Protein AF-A0A0Q8IJE2-F1 (afdb_monomer_lite)

Secondary structure (DSSP, 8-state):
--THHHHHHHHHHHHHHHHHHHHHHHHSPPPP--S-----SPPHHHHHHHHHHHHHHHHTT---PPP-

pLDDT: mean 79.56, std 11.23, range [41.97, 91.44]

Structure (mmCIF, N/CA/C/O backbone):
data_AF-A0A0Q8IJE2-F1
#
_entry.id   AF-A0A0Q8IJE2-F1
#
loop_
_atom_site.group_PDB
_atom_site.id
_atom_site.type_symbol
_atom_site.label_atom_id
_atom_site.label_alt_id
_atom_site.label_comp_id
_atom_site.label_asym_id
_atom_site.label_entity_id
_atom_site.label_seq_id
_atom_site.pdbx_PDB_ins_code
_atom_site.Cartn_x
_atom_site.Cartn_y
_atom_site.Cartn_z
_atom_site.occupancy
_atom_site.B_iso_or_equiv
_atom_site.auth_seq_id
_atom_site.auth_comp_id
_atom_site.auth_asym_id
_atom_site.auth_atom_id
_atom_site.pdbx_PDB_model_num
ATOM 1 N N . MET A 1 1 ? 35.497 16.898 -17.431 1.00 41.97 1 MET A N 1
ATOM 2 C CA . MET A 1 1 ? 34.077 17.046 -17.818 1.00 41.97 1 MET A CA 1
ATOM 3 C C . MET A 1 1 ? 33.214 16.311 -16.810 1.00 41.97 1 MET A C 1
ATOM 5 O O . MET A 1 1 ? 33.587 15.212 -16.429 1.00 41.97 1 MET A O 1
ATOM 9 N N . SER A 1 2 ? 32.114 16.904 -16.347 1.00 57.91 2 SER A N 1
ATOM 10 C CA . SER A 1 2 ? 31.138 16.218 -15.494 1.00 57.91 2 SER A CA 1
ATOM 11 C C . SER A 1 2 ? 30.127 15.442 -16.354 1.00 57.91 2 SER A C 1
ATOM 13 O O . SER A 1 2 ? 29.638 15.957 -17.357 1.00 57.91 2 SER A O 1
ATOM 15 N N . ASN A 1 3 ? 29.788 14.211 -15.955 1.00 59.00 3 ASN A N 1
ATOM 16 C CA . ASN A 1 3 ? 28.906 13.277 -16.689 1.00 59.00 3 ASN A CA 1
ATOM 17 C C . ASN A 1 3 ? 27.408 13.665 -16.673 1.00 59.00 3 ASN A C 1
ATOM 19 O O . ASN A 1 3 ? 26.530 12.803 -16.679 1.00 59.00 3 ASN A O 1
ATOM 23 N N . VAL A 1 4 ? 27.072 14.953 -16.592 1.00 60.78 4 VAL A N 1
ATOM 24 C CA . VAL A 1 4 ? 25.670 15.403 -16.503 1.00 60.78 4 VAL A CA 1
ATOM 25 C C . VAL A 1 4 ? 24.976 15.307 -17.869 1.00 60.78 4 VAL A C 1
ATOM 27 O O . VAL A 1 4 ? 23.806 14.934 -17.955 1.00 60.78 4 VAL A O 1
ATOM 30 N N . THR A 1 5 ? 25.712 15.548 -18.956 1.00 57.81 5 THR A N 1
ATOM 31 C CA . THR A 1 5 ? 25.176 15.555 -20.327 1.00 57.81 5 THR A CA 1
ATOM 32 C C . THR A 1 5 ? 24.747 14.163 -20.802 1.00 57.81 5 THR A C 1
ATOM 34 O O . THR A 1 5 ? 23.697 14.018 -21.425 1.00 57.81 5 THR A O 1
ATOM 37 N N . GLU A 1 6 ? 25.496 13.119 -20.439 1.00 59.25 6 GLU A N 1
ATOM 38 C CA . GLU A 1 6 ? 25.198 11.722 -20.802 1.00 59.25 6 GLU A CA 1
ATOM 39 C C . GLU A 1 6 ? 23.897 11.210 -20.162 1.00 59.25 6 GLU A C 1
ATOM 41 O O . GLU A 1 6 ? 23.221 10.353 -20.722 1.00 59.25 6 GLU A O 1
ATOM 46 N N . ARG A 1 7 ? 23.493 11.774 -19.015 1.00 60.62 7 ARG A N 1
ATOM 47 C CA . ARG A 1 7 ? 22.266 11.398 -18.290 1.00 60.62 7 ARG A CA 1
ATOM 48 C C . ARG A 1 7 ? 20.999 12.052 -18.843 1.00 60.62 7 ARG A C 1
ATOM 50 O O . ARG A 1 7 ? 19.899 11.584 -18.573 1.00 60.62 7 ARG A O 1
ATOM 57 N N . THR A 1 8 ? 21.132 13.134 -19.608 1.00 60.78 8 THR A N 1
ATOM 58 C CA . THR A 1 8 ? 19.965 13.842 -20.161 1.00 60.78 8 THR A CA 1
ATOM 59 C C . THR A 1 8 ? 19.418 13.100 -21.382 1.00 60.78 8 THR A C 1
ATOM 61 O O . THR A 1 8 ? 18.209 12.926 -21.522 1.00 60.78 8 THR A O 1
ATOM 64 N N . TRP A 1 9 ? 20.306 12.553 -22.217 1.00 66.44 9 TRP A N 1
ATOM 65 C CA . TRP A 1 9 ? 19.923 11.757 -23.386 1.00 66.44 9 TRP A CA 1
ATOM 66 C C . TRP A 1 9 ? 19.357 10.375 -23.032 1.00 66.44 9 TRP A C 1
ATOM 68 O O . TRP A 1 9 ? 18.610 9.809 -23.827 1.00 66.44 9 TRP A O 1
ATOM 78 N N . THR A 1 10 ? 19.627 9.847 -21.833 1.00 68.12 10 THR A N 1
ATOM 79 C CA . THR A 1 10 ? 19.020 8.592 -21.352 1.00 68.12 10 THR A CA 1
ATOM 80 C C . THR A 1 10 ? 17.596 8.773 -20.822 1.00 68.12 10 THR A C 1
ATOM 82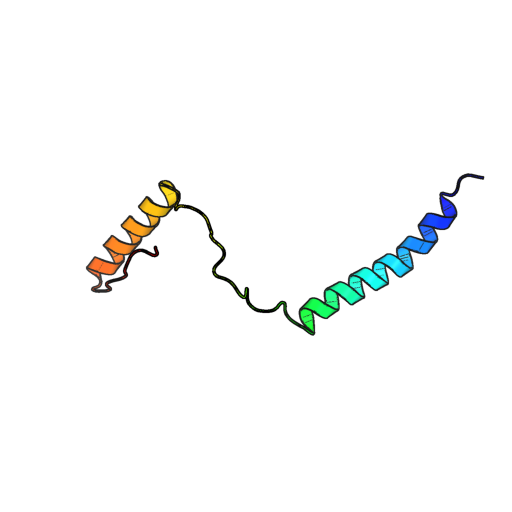 O O . THR A 1 10 ? 16.839 7.806 -20.774 1.00 68.12 10 THR A O 1
ATOM 85 N N . MET A 1 11 ? 17.167 9.994 -20.490 1.00 71.81 11 MET A N 1
ATOM 86 C CA . MET A 1 11 ? 15.817 10.248 -19.972 1.00 71.81 11 MET A CA 1
ATOM 87 C C . MET A 1 11 ? 14.716 9.996 -21.019 1.00 71.81 11 MET A C 1
ATOM 89 O O . MET A 1 11 ? 13.642 9.496 -20.682 1.00 71.81 11 MET A O 1
ATOM 93 N N . VAL A 1 12 ? 14.989 10.275 -22.297 1.00 73.31 12 VAL A N 1
ATOM 94 C CA . VAL A 1 12 ? 14.044 10.051 -23.407 1.00 73.31 12 VAL A CA 1
ATOM 95 C C . VAL A 1 12 ? 13.711 8.560 -23.605 1.00 73.31 12 VAL A C 1
ATOM 97 O O . VAL A 1 12 ? 12.525 8.216 -23.560 1.00 73.31 12 VAL A O 1
ATOM 100 N N . PRO A 1 13 ? 14.688 7.642 -23.761 1.00 79.62 13 PRO A N 1
ATOM 101 C CA . PRO A 1 13 ? 14.391 6.215 -23.875 1.00 79.62 13 PRO A CA 1
ATOM 102 C C . PRO A 1 13 ? 13.794 5.625 -22.587 1.00 79.62 13 PRO A C 1
ATOM 104 O O . PRO A 1 13 ? 12.948 4.734 -22.668 1.00 79.62 13 PRO A O 1
ATOM 107 N N . ILE A 1 14 ? 14.149 6.144 -21.404 1.00 84.12 14 ILE A N 1
ATOM 108 C CA . ILE A 1 14 ? 13.526 5.732 -20.133 1.00 84.12 14 ILE A CA 1
ATOM 109 C C . ILE A 1 14 ? 12.032 6.085 -20.118 1.00 84.12 14 ILE A C 1
ATOM 111 O O . ILE A 1 14 ? 11.208 5.239 -19.775 1.00 84.12 14 ILE A O 1
ATOM 115 N N . SER A 1 15 ? 11.660 7.296 -20.543 1.00 83.19 15 SER A N 1
ATOM 116 C CA . SER A 1 15 ? 10.253 7.711 -20.631 1.00 83.19 15 SER A CA 1
ATOM 117 C C . SER A 1 15 ? 9.450 6.820 -21.588 1.00 83.19 15 SER A C 1
ATOM 119 O O . SER A 1 15 ? 8.335 6.397 -21.274 1.00 83.19 15 SER A O 1
ATOM 121 N N . GLN A 1 16 ? 10.029 6.446 -22.732 1.00 87.19 16 GLN A N 1
ATOM 122 C CA . GLN A 1 16 ? 9.398 5.506 -23.664 1.00 87.19 16 GLN A CA 1
ATOM 123 C C . GLN A 1 16 ? 9.225 4.106 -23.054 1.00 87.19 16 GLN A C 1
ATOM 125 O O . GLN A 1 16 ? 8.173 3.488 -23.224 1.00 87.19 16 GLN A O 1
ATOM 130 N N . ALA A 1 17 ? 10.216 3.616 -22.305 1.00 87.62 17 ALA A N 1
ATOM 131 C CA . ALA A 1 17 ? 10.138 2.327 -21.620 1.00 87.62 17 ALA A CA 1
ATOM 132 C C . ALA A 1 17 ? 9.069 2.314 -20.513 1.00 87.62 17 ALA A C 1
ATOM 134 O O . ALA A 1 17 ? 8.307 1.351 -20.419 1.00 87.62 17 ALA A O 1
ATOM 135 N N . ILE A 1 18 ? 8.957 3.392 -19.727 1.00 88.75 18 ILE A N 1
ATOM 136 C CA . ILE A 1 18 ? 7.913 3.541 -18.702 1.00 88.75 18 ILE A CA 1
ATOM 137 C C . ILE A 1 18 ? 6.532 3.570 -19.354 1.00 88.75 18 ILE A C 1
ATOM 139 O O . ILE A 1 18 ? 5.643 2.841 -18.926 1.00 88.75 18 ILE A O 1
ATOM 143 N N . ASN A 1 19 ? 6.345 4.346 -20.423 1.00 89.31 19 ASN A N 1
ATOM 144 C CA . ASN A 1 19 ? 5.068 4.386 -21.138 1.00 89.31 19 ASN A CA 1
ATOM 145 C C . ASN A 1 19 ? 4.684 3.015 -21.709 1.00 89.31 19 ASN A C 1
ATOM 147 O O . ASN A 1 19 ? 3.534 2.593 -21.592 1.00 89.31 19 ASN A O 1
ATOM 151 N N . LYS A 1 20 ? 5.652 2.281 -22.268 1.00 90.94 20 LYS A N 1
ATOM 152 C CA . LYS A 1 20 ? 5.440 0.912 -22.751 1.00 90.94 20 LYS A CA 1
ATOM 153 C C . LYS A 1 20 ? 5.024 -0.033 -21.621 1.00 90.94 20 LYS A C 1
ATOM 155 O O . LYS A 1 20 ? 4.128 -0.845 -21.827 1.00 90.94 20 LYS A O 1
ATOM 160 N N . LEU A 1 21 ? 5.632 0.087 -20.440 1.00 89.44 21 LEU A N 1
ATOM 161 C CA . LEU A 1 21 ? 5.236 -0.664 -19.245 1.00 89.44 21 LEU A CA 1
ATOM 162 C C . LEU A 1 21 ? 3.829 -0.270 -18.775 1.00 89.44 21 LEU A C 1
ATOM 164 O O . LEU A 1 21 ? 3.014 -1.132 -18.483 1.00 89.44 21 LEU A O 1
ATOM 168 N N . MET A 1 22 ? 3.494 1.018 -18.756 1.00 89.88 22 MET A N 1
ATOM 169 C CA . MET A 1 22 ? 2.155 1.466 -18.365 1.00 89.88 22 MET A CA 1
ATOM 170 C C . MET A 1 22 ? 1.067 0.902 -19.290 1.00 89.88 22 MET A C 1
ATOM 172 O O . MET A 1 22 ? 0.006 0.485 -18.827 1.00 89.88 22 MET A O 1
ATOM 176 N N . GLN A 1 23 ? 1.350 0.801 -20.592 1.00 91.44 23 GLN A N 1
ATOM 177 C CA . GLN A 1 23 ? 0.445 0.177 -21.561 1.00 91.44 23 GLN A CA 1
ATOM 178 C C . GLN A 1 23 ? 0.257 -1.333 -21.339 1.00 91.44 23 GLN A C 1
ATOM 180 O O . GLN A 1 23 ? -0.804 -1.859 -21.688 1.00 91.44 23 GLN A O 1
ATOM 185 N N . THR A 1 24 ? 1.225 -2.052 -20.749 1.00 90.81 24 THR A N 1
ATOM 186 C CA . THR A 1 24 ? 1.036 -3.487 -20.470 1.00 90.81 24 THR A CA 1
ATOM 187 C C . THR A 1 24 ? -0.016 -3.727 -19.399 1.00 90.81 24 THR A C 1
ATOM 189 O O . THR A 1 24 ? -0.716 -4.724 -19.515 1.00 90.81 24 THR A O 1
ATOM 192 N N . TYR A 1 25 ? -0.210 -2.816 -18.439 1.00 84.81 25 TYR A N 1
ATOM 193 C CA . TYR A 1 25 ? -1.289 -2.931 -17.448 1.00 84.81 25 TYR A CA 1
ATOM 194 C C . TYR A 1 25 ? -2.687 -2.781 -18.059 1.00 84.81 25 TYR A C 1
ATOM 196 O O . TYR A 1 25 ? -3.645 -3.325 -17.521 1.00 84.81 25 TYR A O 1
ATOM 204 N N . ILE A 1 26 ? -2.815 -2.074 -19.186 1.00 86.62 26 ILE A N 1
ATOM 205 C CA . ILE A 1 26 ? -4.082 -1.965 -19.926 1.00 86.62 26 ILE A CA 1
ATOM 206 C C . ILE A 1 26 ? -4.291 -3.212 -20.788 1.00 86.62 26 ILE A C 1
ATOM 208 O O . ILE A 1 26 ? -5.368 -3.803 -20.786 1.00 86.62 26 ILE A O 1
ATOM 212 N N . LYS A 1 27 ? -3.252 -3.628 -21.526 1.00 89.81 27 LYS A N 1
ATOM 213 C CA . LYS A 1 27 ? -3.316 -4.790 -22.428 1.00 89.81 27 LYS A CA 1
ATOM 214 C C . LYS A 1 27 ? -3.464 -6.114 -21.671 1.00 89.81 27 LYS A C 1
ATOM 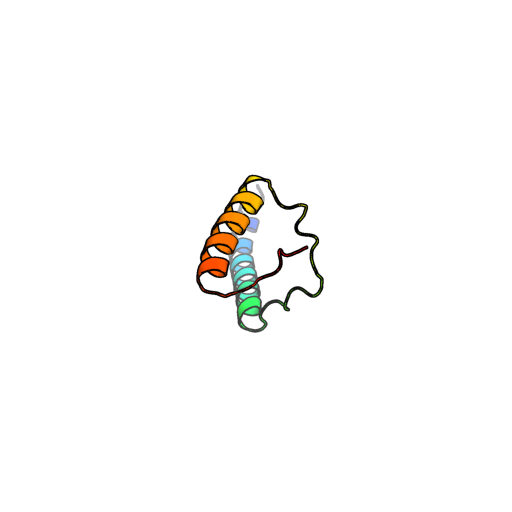216 O O . LYS A 1 27 ? -4.134 -7.025 -22.148 1.00 89.81 27 LYS A O 1
ATOM 221 N N . TYR A 1 28 ? -2.825 -6.215 -20.513 1.00 88.12 28 TYR A N 1
ATOM 222 C CA . TYR A 1 28 ? -2.845 -7.365 -19.621 1.00 88.12 28 TYR A CA 1
ATOM 223 C C . TYR A 1 28 ? -3.181 -6.859 -18.216 1.00 88.12 28 TYR A C 1
ATOM 225 O O . TYR A 1 28 ? -2.264 -6.554 -17.445 1.00 88.12 28 TYR A O 1
ATOM 233 N N . PRO A 1 29 ? -4.478 -6.726 -17.877 1.00 81.50 29 PRO A N 1
ATOM 234 C CA . PRO A 1 29 ? -4.869 -6.267 -16.554 1.00 81.50 29 PRO A CA 1
ATOM 235 C C . PRO A 1 29 ? -4.203 -7.138 -15.478 1.00 81.50 29 PRO A C 1
ATOM 237 O O . PRO A 1 29 ? -4.095 -8.358 -15.668 1.00 81.50 29 PRO A O 1
ATOM 240 N N . PRO A 1 30 ? -3.739 -6.542 -14.361 1.00 82.62 30 PRO A N 1
ATOM 241 C CA . PRO A 1 30 ? -3.186 -7.294 -13.245 1.00 82.62 30 PRO A CA 1
ATOM 242 C C . PRO A 1 30 ? -4.121 -8.440 -12.868 1.00 82.62 30 PRO A C 1
ATOM 244 O O . PRO A 1 30 ? -5.343 -8.272 -12.820 1.00 82.62 30 PRO A O 1
ATOM 247 N N . ARG A 1 31 ? -3.554 -9.627 -12.623 1.00 79.25 31 ARG A N 1
ATOM 248 C CA . ARG A 1 31 ? -4.361 -10.777 -12.207 1.00 79.25 31 ARG A CA 1
ATOM 249 C C . ARG A 1 31 ? -5.133 -10.398 -10.947 1.00 79.25 31 ARG A C 1
ATOM 251 O O . ARG A 1 31 ? -4.593 -9.716 -10.077 1.00 79.25 31 ARG A O 1
ATOM 258 N N . LYS A 1 32 ? -6.374 -10.881 -10.839 1.00 77.06 32 LYS A N 1
ATOM 259 C CA . LYS A 1 32 ? -7.134 -10.799 -9.585 1.00 77.06 32 LYS A CA 1
ATOM 260 C C . LYS A 1 32 ? -6.246 -11.305 -8.450 1.00 77.06 32 LYS A C 1
ATOM 262 O O . LYS A 1 32 ? -5.588 -12.329 -8.642 1.00 77.06 32 LYS A O 1
ATOM 267 N N . LEU A 1 33 ? -6.232 -10.598 -7.321 1.00 76.88 33 LEU A N 1
ATOM 268 C CA . LEU A 1 33 ? -5.476 -10.975 -6.126 1.00 76.88 33 LEU A CA 1
ATOM 269 C C . LEU A 1 33 ? -5.732 -12.468 -5.821 1.00 76.88 33 LEU A C 1
ATOM 271 O O . LEU A 1 33 ? -6.878 -12.861 -5.623 1.00 76.88 33 LEU A O 1
ATOM 275 N N . GLN A 1 34 ? -4.693 -13.310 -5.895 1.00 73.69 34 GLN A N 1
ATOM 276 C CA . GLN A 1 34 ? -4.810 -14.783 -5.832 1.00 73.69 34 GLN A CA 1
ATOM 277 C C . GLN A 1 34 ? -4.646 -15.357 -4.415 1.00 73.69 34 GLN A C 1
ATOM 279 O O . GLN A 1 34 ? -4.416 -16.549 -4.244 1.00 73.69 34 GLN A O 1
ATOM 284 N N . SER A 1 35 ? -4.779 -14.533 -3.383 1.00 70.88 35 SER A N 1
ATOM 285 C CA . SER A 1 35 ? -4.880 -15.001 -2.003 1.00 70.88 35 SER A CA 1
ATOM 286 C C . SER A 1 35 ? -5.772 -14.054 -1.216 1.00 70.88 35 SER A C 1
ATOM 288 O O . SER A 1 35 ? -5.722 -12.847 -1.453 1.00 70.88 35 SER A O 1
ATOM 290 N N . MET A 1 36 ? -6.540 -14.595 -0.267 1.00 64.06 36 MET A N 1
ATOM 291 C CA . MET A 1 36 ? -7.109 -13.827 0.843 1.00 64.06 36 MET A CA 1
ATOM 292 C C . MET A 1 36 ? -5.939 -13.154 1.563 1.00 64.06 36 MET A C 1
ATOM 294 O O . MET A 1 36 ? -5.230 -13.794 2.338 1.00 64.06 36 MET A O 1
ATOM 298 N N . GLY A 1 37 ? -5.654 -11.900 1.214 1.00 65.62 37 GLY A N 1
ATOM 299 C CA . GLY A 1 37 ? -4.747 -11.082 2.000 1.00 65.6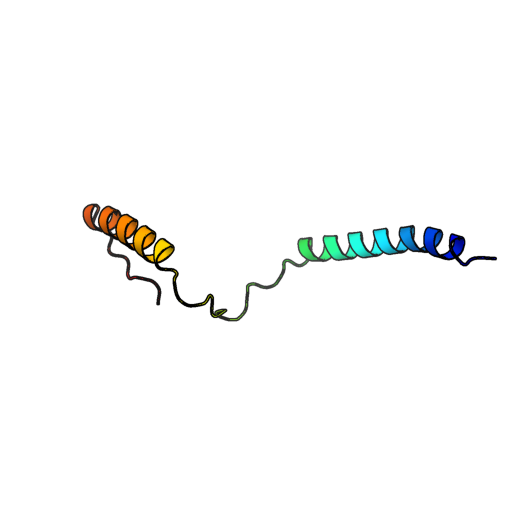2 37 GLY A CA 1
ATOM 300 C C . GLY A 1 37 ? -5.338 -10.973 3.398 1.00 65.62 37 GLY A C 1
ATOM 301 O O . GLY A 1 37 ? -6.538 -10.757 3.545 1.00 65.62 37 GLY A O 1
ATOM 302 N N . TYR A 1 38 ? -4.525 -11.190 4.427 1.00 70.69 38 TYR A N 1
ATOM 303 C CA . TYR A 1 38 ? -4.946 -10.861 5.779 1.00 70.69 38 TYR A CA 1
ATOM 304 C C . TYR A 1 38 ? -4.986 -9.335 5.885 1.00 70.69 38 TYR A C 1
ATOM 306 O O . TYR A 1 38 ? -3.944 -8.699 6.032 1.00 70.69 38 TYR A O 1
ATOM 314 N N . ASP A 1 39 ? -6.185 -8.760 5.785 1.00 70.62 39 ASP A N 1
ATOM 315 C CA . ASP A 1 39 ? -6.409 -7.308 5.854 1.00 70.62 39 ASP A CA 1
ATOM 316 C C . ASP A 1 39 ? -6.262 -6.740 7.282 1.00 70.62 39 ASP A C 1
ATOM 318 O O . ASP A 1 39 ? -6.399 -5.535 7.503 1.00 70.62 39 ASP A O 1
ATOM 322 N N . GLY A 1 40 ? -5.924 -7.594 8.253 1.00 75.81 40 GLY A N 1
ATOM 323 C CA . GLY A 1 40 ? -5.770 -7.231 9.657 1.00 75.81 40 GLY A CA 1
ATOM 324 C C . GLY A 1 40 ? -7.068 -7.348 10.461 1.00 75.81 40 GLY A C 1
ATOM 325 O O . GLY A 1 40 ? -8.138 -7.597 9.906 1.00 75.81 40 GLY A O 1
ATOM 326 N N . PRO A 1 41 ? -6.989 -7.177 11.792 1.00 80.25 41 PRO A N 1
ATOM 327 C CA . PRO A 1 41 ? -8.176 -7.119 12.631 1.00 80.25 41 PRO A CA 1
ATOM 328 C C . PRO A 1 41 ? -8.987 -5.858 12.313 1.00 80.25 41 PRO A C 1
ATOM 330 O O . PRO A 1 41 ? -8.432 -4.790 12.039 1.00 80.25 41 PRO A O 1
ATOM 333 N N . ILE A 1 42 ? -10.312 -5.965 12.388 1.00 81.31 42 ILE A N 1
ATOM 334 C CA . ILE A 1 42 ? -11.193 -4.820 12.171 1.00 81.31 42 ILE A CA 1
ATOM 335 C C . ILE A 1 42 ? -10.965 -3.741 13.239 1.00 81.31 42 ILE A C 1
ATOM 337 O O . ILE A 1 42 ? -10.963 -4.007 14.440 1.00 81.31 42 ILE A O 1
ATOM 341 N N . GLU A 1 43 ? -10.786 -2.493 12.806 1.00 87.69 43 GLU A N 1
ATOM 342 C CA . GLU A 1 43 ? -10.739 -1.354 13.727 1.00 87.69 43 GLU A CA 1
ATOM 343 C C . GLU A 1 43 ? -12.102 -1.158 14.411 1.00 87.69 43 GLU A C 1
ATOM 345 O O . GLU A 1 43 ? -13.151 -1.310 13.781 1.00 87.69 43 GLU A O 1
ATOM 350 N N . LEU A 1 44 ? -12.104 -0.717 15.675 1.00 84.94 44 LEU A N 1
ATOM 351 C CA . LEU A 1 44 ? -13.333 -0.441 16.438 1.00 84.94 44 LEU A CA 1
ATOM 352 C C . LEU A 1 44 ? -14.282 0.526 15.710 1.00 84.94 44 LEU A C 1
ATOM 354 O O . LEU A 1 44 ? -15.497 0.333 15.707 1.00 84.94 44 LEU A O 1
ATOM 358 N N . SER A 1 45 ? -13.725 1.541 15.047 1.00 86.25 45 SER A N 1
ATOM 359 C CA . SER A 1 45 ? -14.483 2.526 14.268 1.00 86.25 45 SER A CA 1
ATOM 360 C C . SER A 1 45 ? -15.202 1.893 13.069 1.00 86.25 45 SER A C 1
ATOM 362 O O . SER A 1 45 ? -16.333 2.260 12.751 1.00 86.25 45 SER A O 1
ATOM 364 N N . LYS A 1 46 ? -14.562 0.922 12.406 1.00 86.19 46 LYS A N 1
ATOM 365 C CA . LYS A 1 46 ? -15.129 0.173 11.281 1.00 86.19 46 LYS A CA 1
ATOM 366 C C . LYS A 1 46 ? -16.210 -0.779 11.780 1.00 86.19 46 LYS A C 1
ATOM 368 O O . LYS A 1 46 ? -17.292 -0.801 11.205 1.00 86.19 46 LYS A O 1
ATOM 373 N N . TYR A 1 47 ? -15.959 -1.483 12.885 1.00 88.44 47 TYR A N 1
ATOM 374 C CA . TYR A 1 47 ? -16.947 -2.360 13.515 1.00 88.44 47 TYR A CA 1
ATOM 375 C C . TYR A 1 47 ? -18.247 -1.617 13.851 1.00 88.44 47 TYR A C 1
ATOM 377 O O . TYR A 1 47 ? -19.321 -2.069 13.467 1.00 88.44 47 TYR A O 1
ATOM 385 N N . GLN A 1 48 ? -18.157 -0.446 14.491 1.00 87.12 48 GLN A N 1
ATOM 386 C CA . GLN A 1 48 ? -19.332 0.365 14.833 1.00 87.12 48 GLN A CA 1
ATOM 387 C C . GLN A 1 48 ? -20.142 0.777 13.596 1.00 87.12 48 GLN A C 1
ATOM 389 O O . GLN A 1 48 ? -21.367 0.697 13.618 1.00 87.12 48 GLN A O 1
ATOM 394 N N . LYS A 1 49 ? -19.468 1.157 12.501 1.00 87.56 49 LYS A N 1
ATOM 395 C CA . LYS A 1 49 ? -20.130 1.494 11.229 1.00 87.56 49 LYS A CA 1
ATOM 396 C C . LYS A 1 49 ? -20.832 0.291 10.599 1.00 87.56 49 LYS A C 1
ATOM 398 O O . LYS A 1 49 ? -21.948 0.423 10.112 1.00 87.56 49 LYS A O 1
ATOM 403 N N . PHE A 1 50 ? -20.203 -0.885 10.592 1.00 90.25 50 PHE A N 1
ATOM 404 C CA . PHE A 1 50 ? -20.852 -2.086 10.058 1.00 90.25 50 PHE A CA 1
ATOM 405 C C . PHE A 1 50 ? -22.020 -2.537 10.928 1.00 90.25 50 PHE A C 1
ATOM 407 O O . PHE A 1 50 ? -23.038 -2.970 10.397 1.00 90.25 50 PHE A O 1
ATOM 414 N N . GLN A 1 51 ? -21.901 -2.388 12.247 1.00 87.88 51 GLN A N 1
ATOM 415 C CA . GLN A 1 51 ? -22.973 -2.699 13.178 1.00 87.88 51 GLN A CA 1
ATOM 416 C C . GLN A 1 51 ? -24.191 -1.790 12.958 1.00 87.88 51 GLN A C 1
ATOM 418 O O . GLN A 1 51 ? -25.301 -2.305 12.851 1.00 87.88 51 GLN A O 1
ATOM 423 N N . SER A 1 52 ? -24.001 -0.473 12.795 1.00 89.69 52 SER A N 1
ATOM 424 C CA . SER A 1 52 ? -25.117 0.449 12.532 1.00 89.69 52 SER A CA 1
ATOM 425 C C . SER A 1 52 ? -25.820 0.144 11.207 1.00 89.69 52 SER A C 1
ATOM 427 O O . SER A 1 52 ? -27.045 0.082 11.155 1.00 89.69 52 SER A O 1
ATOM 429 N N . VAL A 1 53 ? -25.052 -0.124 10.146 1.00 89.56 53 VAL A N 1
ATOM 430 C CA . VAL A 1 53 ? -25.608 -0.497 8.834 1.00 89.56 53 VAL A CA 1
ATOM 431 C C . VAL A 1 53 ? -26.361 -1.825 8.921 1.00 89.56 53 VAL A C 1
ATOM 433 O O . VAL A 1 53 ? -27.457 -1.960 8.384 1.00 89.56 53 VAL A O 1
ATOM 436 N N . ARG A 1 54 ? -25.816 -2.811 9.639 1.00 88.62 54 ARG A N 1
ATOM 437 C CA . ARG A 1 54 ? -26.472 -4.105 9.844 1.00 88.62 54 ARG A CA 1
ATO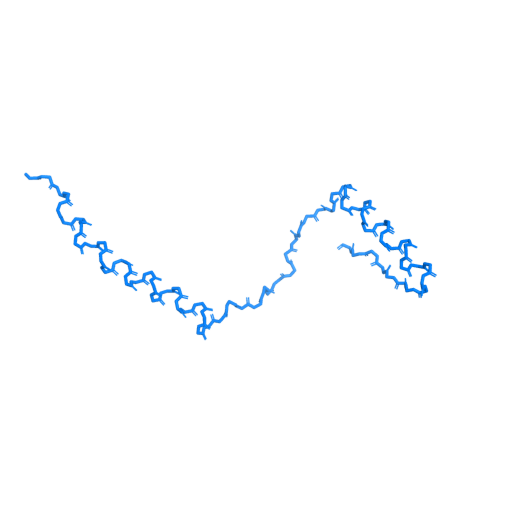M 438 C C . ARG A 1 54 ? -27.809 -3.958 10.569 1.00 88.62 54 ARG A C 1
ATOM 440 O O . ARG A 1 54 ? -28.765 -4.623 10.188 1.00 88.62 54 ARG A O 1
ATOM 447 N N . GLU A 1 55 ? -27.883 -3.108 11.589 1.00 89.88 55 GLU A N 1
ATOM 448 C CA . GLU A 1 55 ? -29.123 -2.839 12.327 1.00 89.88 55 GLU A CA 1
ATOM 449 C C . GLU A 1 55 ? -30.191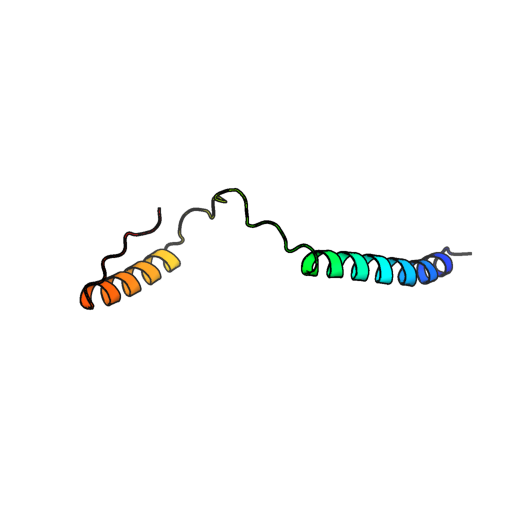 -2.178 11.448 1.00 89.88 55 GLU A C 1
ATOM 451 O O . GLU A 1 55 ? -31.373 -2.494 11.577 1.00 89.88 55 GLU A O 1
ATOM 456 N N . GLU A 1 56 ? -29.798 -1.291 10.531 1.00 90.50 56 GLU A N 1
ATOM 457 C CA . GLU A 1 56 ? -30.706 -0.710 9.535 1.00 90.50 56 GLU A CA 1
ATOM 458 C C . GLU A 1 56 ? -31.214 -1.771 8.553 1.00 90.50 56 GLU A C 1
ATOM 460 O O . GLU A 1 56 ? -32.421 -1.920 8.376 1.00 90.50 56 GLU A O 1
ATOM 465 N N . MET A 1 57 ? -30.319 -2.594 8.003 1.00 88.75 57 MET A N 1
ATOM 466 C CA . MET A 1 57 ? -30.681 -3.657 7.057 1.00 88.75 57 MET A CA 1
ATOM 467 C C . MET A 1 57 ? -31.537 -4.760 7.697 1.00 88.75 57 MET A C 1
ATOM 469 O O . MET A 1 57 ? -32.425 -5.316 7.049 1.00 88.75 57 MET A O 1
ATOM 473 N N . GLN A 1 58 ? -31.332 -5.052 8.985 1.00 88.56 58 GLN A N 1
ATOM 474 C CA . GLN A 1 58 ? -32.172 -5.988 9.736 1.00 88.56 58 GLN A CA 1
ATOM 475 C C . GLN A 1 58 ? -33.614 -5.493 9.874 1.00 88.56 58 GLN A C 1
ATOM 477 O O . GLN A 1 58 ? -34.531 -6.314 9.818 1.00 88.56 58 GLN A O 1
ATOM 482 N N . LYS A 1 59 ? -33.838 -4.177 10.009 1.00 90.56 59 LYS A N 1
ATOM 483 C CA . LYS A 1 59 ? -35.196 -3.597 10.027 1.00 90.56 59 LYS A CA 1
ATOM 484 C C . LYS A 1 59 ? -35.916 -3.798 8.695 1.00 90.56 59 LYS A C 1
ATOM 486 O O . LYS A 1 59 ? -37.129 -3.967 8.681 1.00 90.56 59 LYS A O 1
ATOM 491 N N . GLU A 1 60 ? -35.167 -3.831 7.598 1.00 89.50 60 GLU A N 1
ATOM 492 C CA . GLU A 1 60 ? -35.671 -4.107 6.247 1.00 89.50 60 GLU A CA 1
ATOM 493 C C . GLU A 1 60 ? -35.788 -5.615 5.944 1.00 89.50 60 GLU A C 1
ATOM 495 O O . GLU A 1 60 ? -36.174 -6.007 4.844 1.00 89.50 60 GLU A O 1
ATOM 500 N N . GLY A 1 61 ? -35.485 -6.481 6.920 1.00 88.44 61 GLY A N 1
ATOM 501 C CA . GLY A 1 61 ? -35.584 -7.938 6.795 1.00 88.44 61 GLY A CA 1
ATOM 502 C C . GLY A 1 61 ? -34.377 -8.608 6.131 1.00 88.44 61 GLY A C 1
ATOM 503 O O . GLY A 1 61 ? -34.425 -9.804 5.844 1.00 88.44 61 GLY A O 1
ATOM 504 N N . ILE A 1 62 ? -33.282 -7.877 5.902 1.00 85.88 62 ILE A N 1
ATOM 505 C CA . ILE A 1 62 ? -32.059 -8.396 5.282 1.00 85.88 62 ILE A CA 1
ATOM 506 C C . ILE A 1 62 ? -31.082 -8.832 6.384 1.00 85.88 62 ILE A C 1
ATOM 508 O O . ILE A 1 62 ? -30.588 -8.020 7.166 1.00 85.88 62 ILE A O 1
ATOM 512 N N . ASN A 1 63 ? -30.772 -10.132 6.450 1.00 81.69 63 ASN A N 1
ATOM 513 C CA . ASN A 1 63 ? -29.850 -10.683 7.446 1.00 81.69 63 ASN A CA 1
ATOM 514 C C . ASN A 1 63 ? -28.468 -10.960 6.837 1.00 81.69 63 ASN A C 1
ATOM 516 O O . ASN A 1 63 ? -28.293 -11.923 6.091 1.00 81.69 63 ASN A O 1
ATOM 520 N N . ILE A 1 64 ? -27.487 -10.125 7.186 1.00 82.31 64 ILE A N 1
ATOM 521 C CA . ILE A 1 64 ? -26.088 -10.271 6.768 1.00 82.31 64 ILE A CA 1
ATOM 522 C C . ILE A 1 64 ? -25.241 -10.654 7.984 1.00 82.31 64 ILE A C 1
ATOM 524 O O . ILE A 1 64 ? -25.393 -10.097 9.079 1.00 82.31 64 ILE A O 1
ATOM 528 N N . GLN A 1 65 ? -24.356 -11.632 7.792 1.00 79.88 65 GLN A N 1
ATOM 529 C CA . GLN A 1 65 ? -23.377 -12.050 8.793 1.00 79.88 65 GLN A CA 1
ATOM 530 C C . GLN A 1 65 ? -22.182 -11.093 8.784 1.00 79.88 65 GLN A C 1
ATOM 532 O O . GLN A 1 65 ? -21.768 -10.629 7.722 1.00 79.88 65 GLN A O 1
ATOM 537 N N . MET A 1 66 ? -21.622 -10.806 9.962 1.00 77.19 66 MET A N 1
ATOM 538 C CA . MET A 1 66 ? -20.392 -10.017 10.043 1.00 77.19 66 MET A CA 1
ATOM 539 C C . MET A 1 66 ? -19.262 -10.773 9.328 1.00 77.19 66 MET A C 1
ATOM 541 O O . MET A 1 66 ? -19.106 -11.972 9.586 1.00 77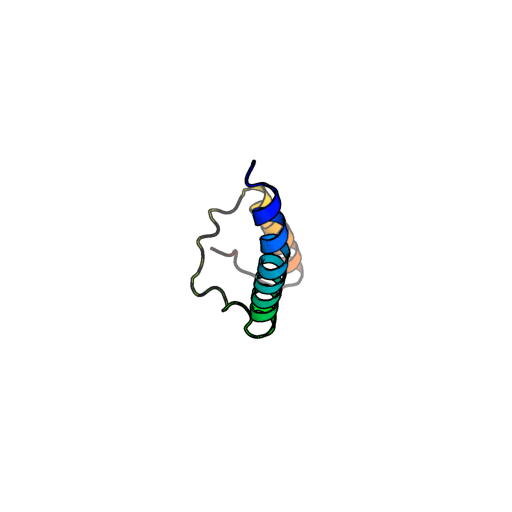.19 66 MET A O 1
ATOM 545 N N . PRO A 1 67 ? -18.495 -10.111 8.443 1.00 70.00 67 PRO A N 1
ATOM 546 C CA . PRO A 1 67 ? -17.311 -10.725 7.860 1.00 70.00 67 PRO A CA 1
ATOM 547 C C . PRO A 1 67 ? -16.319 -11.072 8.982 1.00 70.00 67 PRO A C 1
ATOM 549 O O . PRO A 1 67 ? -16.140 -10.276 9.908 1.00 70.00 67 PRO A O 1
ATOM 552 N N . GLN A 1 68 ? -15.760 -12.285 8.917 1.00 62.81 68 GLN A N 1
ATOM 553 C CA . GLN A 1 68 ? -14.719 -12.784 9.827 1.00 62.81 68 GLN A CA 1
ATOM 554 C C . GLN A 1 68 ? -13.370 -12.147 9.498 1.00 62.81 68 GLN A C 1
ATOM 556 O O . GLN A 1 68 ? -13.084 -12.011 8.285 1.00 62.81 68 GLN A O 1
#

Sequence (68 aa):
MSNVTERTWTMVPISQAINKLMQTYIKYPPRKLQSMGYDGPIELSKYQKFQSVREEMQKEGINIQMPQ

Foldseek 3Di:
DDCPVVVVVVVVVVVVVVVVVVVCCVVPPPPDDPDPDCPDDDDPVRVVVVVVVQVVVVVVVDHDDDDD

Radius of gyration: 24.88 Å; chains: 1; bounding box: 70×32×40 Å